Protein AF-A0A352Z6B2-F1 (afdb_monomer)

Secondary structure (DSSP, 8-state):
--------HHHHHHHHHTT-HHHHHHHHHHHHHH-TT-HHHHHHHHHHHHHHHHHTTS--HHHHHHHH--

Sequence (70 aa):
MEGNKIYSSTLADIYLQQGYVEKAIEIYKELVKRKPENALYRKRLMILKKEIKEHGRRPPLSDIIKKQLW

Mean predicted aligned error: 8.22 Å

Nearest PDB structures (foldseek):
  2kcl-assembly1_A  TM=9.213E-01  e=2.331E-01  Salinibacter ruber DSM 13855
  8sxg-assembly1_C  TM=9.230E-01  e=8.527E-01  Pseudomonas aeruginosa
  1pc2-assembly1_A  TM=8.813E-01  e=1.472E+00  Homo sapiens
  6ww7-assembly1_B  TM=9.504E-01  e=2.721E+00  Homo sapiens
  7y4i-assembly1_A  TM=7.494E-01  e=1.807E+00  Arabidopsis thaliana

Solvent-accessible surface area (backbone atoms only — not comparable to full-atom values): 4117 Å² total; per-residue (Å²): 129,86,72,82,77,83,70,48,70,68,59,23,50,53,28,45,76,73,67,38,50,68,63,19,45,55,33,29,50,53,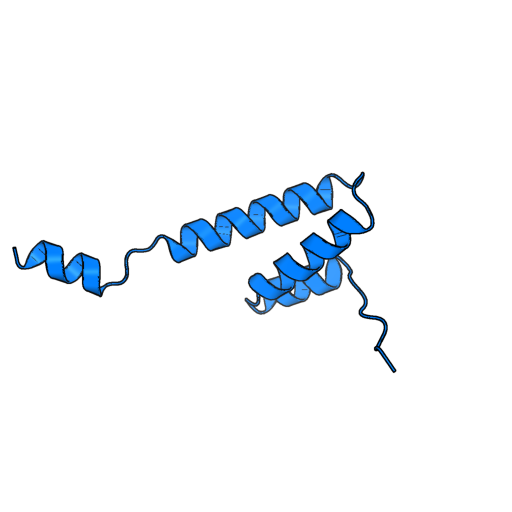46,25,72,75,39,67,84,43,59,66,39,50,52,50,37,51,52,55,55,48,52,53,54,60,65,69,59,58,74,56,69,71,62,58,56,57,60,75,76,103

Radius of gyration: 16.86 Å; Cα contacts (8 Å, |Δi|>4): 42; chains: 1; bounding box: 27×40×48 Å

Structure (mmCIF, N/CA/C/O backbone):
data_AF-A0A352Z6B2-F1
#
_entry.id   AF-A0A352Z6B2-F1
#
loop_
_atom_site.group_PDB
_atom_site.id
_atom_site.type_symbol
_atom_site.label_atom_id
_atom_site.label_alt_id
_atom_site.label_comp_id
_atom_site.label_asym_id
_atom_site.label_entity_id
_atom_site.label_seq_id
_atom_site.pdbx_PDB_ins_code
_atom_site.Cartn_x
_atom_site.Cartn_y
_atom_site.Cartn_z
_atom_site.occupancy
_atom_site.B_iso_or_equiv
_atom_site.auth_seq_id
_atom_site.auth_comp_id
_atom_site.auth_asym_id
_atom_site.auth_atom_id
_atom_site.pdbx_PDB_model_num
ATOM 1 N N . MET A 1 1 ? -6.836 -24.616 -5.588 1.00 39.88 1 MET A N 1
ATOM 2 C CA . MET A 1 1 ? -6.186 -23.837 -6.661 1.00 39.88 1 MET A CA 1
ATOM 3 C C . MET A 1 1 ? -5.958 -22.454 -6.091 1.00 39.88 1 MET A C 1
ATOM 5 O O . MET A 1 1 ? -6.928 -21.733 -5.906 1.00 39.88 1 MET A O 1
ATOM 9 N N . GLU A 1 2 ? -4.730 -22.148 -5.676 1.00 51.09 2 GLU A N 1
ATOM 10 C CA . GLU A 1 2 ? -4.385 -20.832 -5.130 1.00 51.09 2 GLU A CA 1
ATOM 11 C C . GLU A 1 2 ? -4.632 -19.805 -6.243 1.00 51.09 2 GLU A C 1
ATOM 13 O O . GLU A 1 2 ? -3.900 -19.758 -7.233 1.00 51.09 2 GLU A O 1
ATOM 18 N N . GLY A 1 3 ? -5.747 -19.075 -6.160 1.00 54.59 3 GLY A N 1
ATOM 19 C CA . GLY A 1 3 ? -6.099 -18.063 -7.147 1.00 54.59 3 GLY A CA 1
ATOM 20 C C . GLY A 1 3 ? -4.960 -17.057 -7.212 1.00 54.59 3 GLY A C 1
ATOM 21 O O . GLY A 1 3 ? -4.640 -16.432 -6.204 1.00 54.59 3 GLY A O 1
ATOM 22 N N . ASN A 1 4 ? -4.313 -16.947 -8.372 1.00 63.03 4 ASN A N 1
ATOM 23 C CA . ASN A 1 4 ? -3.149 -16.095 -8.570 1.00 63.03 4 ASN A CA 1
ATOM 24 C C . ASN A 1 4 ? -3.540 -14.638 -8.268 1.00 63.03 4 ASN A C 1
ATOM 26 O O . ASN A 1 4 ? -4.148 -13.958 -9.094 1.00 63.03 4 ASN A O 1
ATOM 30 N N . LYS A 1 5 ? -3.290 -14.190 -7.033 1.00 75.19 5 LYS A N 1
ATOM 31 C CA . LYS A 1 5 ? -3.779 -12.905 -6.534 1.00 75.19 5 LYS A CA 1
ATOM 32 C C . LYS A 1 5 ? -3.057 -11.803 -7.304 1.00 75.19 5 LYS A C 1
ATOM 34 O O . LYS A 1 5 ? -1.832 -11.675 -7.232 1.00 75.19 5 LYS A O 1
ATOM 39 N N . ILE A 1 6 ? -3.813 -11.041 -8.091 1.00 82.31 6 ILE A N 1
ATOM 40 C CA . ILE A 1 6 ? -3.267 -9.956 -8.903 1.00 82.31 6 ILE A CA 1
ATOM 41 C C . ILE A 1 6 ? -3.038 -8.758 -7.987 1.00 82.31 6 ILE A C 1
ATOM 43 O O . ILE A 1 6 ? -3.977 -8.192 -7.431 1.00 82.31 6 ILE A O 1
ATOM 47 N N . TYR A 1 7 ? -1.776 -8.365 -7.848 1.00 90.25 7 TYR A N 1
ATOM 48 C CA . TYR A 1 7 ? -1.387 -7.144 -7.157 1.00 90.25 7 TYR A CA 1
ATOM 49 C C .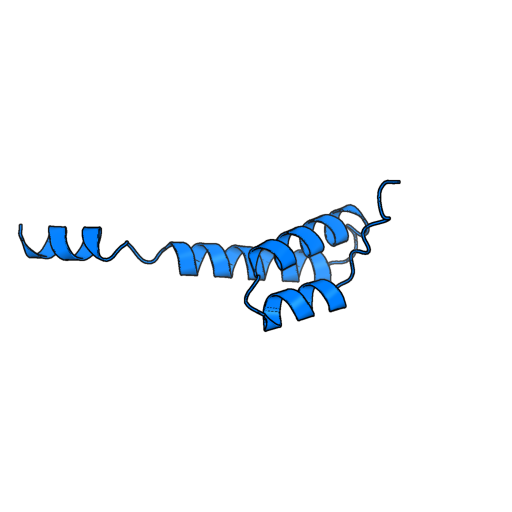 TYR A 1 7 ? -1.116 -6.068 -8.203 1.00 90.25 7 TYR A C 1
ATOM 51 O O . TYR A 1 7 ? -0.216 -6.215 -9.030 1.00 90.25 7 TYR A O 1
ATOM 59 N N . SER A 1 8 ? -1.896 -4.992 -8.175 1.00 94.81 8 SER A N 1
ATOM 60 C CA . SER A 1 8 ? -1.731 -3.838 -9.058 1.00 94.81 8 SER A CA 1
ATOM 61 C C .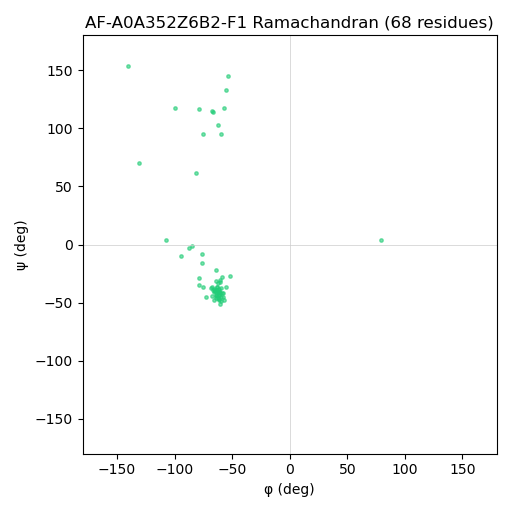 SER A 1 8 ? -1.982 -2.545 -8.289 1.00 94.81 8 SER A C 1
ATOM 63 O O . SER A 1 8 ? -2.708 -2.534 -7.294 1.00 94.81 8 SER A O 1
ATOM 65 N N . SER A 1 9 ? -1.379 -1.445 -8.745 1.00 94.19 9 SER A N 1
ATOM 66 C CA . SER A 1 9 ? -1.646 -0.123 -8.167 1.00 94.19 9 SER A CA 1
ATOM 67 C C . SER A 1 9 ? -3.115 0.259 -8.328 1.00 94.19 9 SER A C 1
ATOM 69 O O . SER A 1 9 ? -3.712 0.745 -7.381 1.00 94.19 9 SER A O 1
ATOM 71 N N . THR A 1 10 ? -3.731 -0.072 -9.468 1.00 96.56 10 THR A N 1
ATOM 72 C CA . THR A 1 10 ? -5.162 0.155 -9.713 1.00 96.56 10 THR A CA 1
ATOM 73 C C . THR A 1 10 ? -6.041 -0.534 -8.673 1.00 96.56 10 THR A C 1
ATOM 75 O O . THR A 1 10 ? -6.959 0.084 -8.147 1.00 96.56 10 THR A O 1
ATOM 78 N N . LEU A 1 11 ? -5.753 -1.796 -8.327 1.00 96.00 11 LEU A N 1
ATOM 79 C CA . LEU A 1 11 ? -6.515 -2.499 -7.295 1.00 96.00 11 LEU A CA 1
ATOM 80 C C . LEU A 1 11 ? -6.328 -1.850 -5.919 1.00 96.00 11 LEU A C 1
ATOM 82 O O . LEU A 1 11 ? -7.290 -1.725 -5.164 1.00 96.00 11 LEU A O 1
ATOM 86 N N . ALA A 1 12 ? -5.107 -1.421 -5.593 1.00 96.25 12 ALA A N 1
ATOM 87 C CA . ALA A 1 12 ? -4.857 -0.693 -4.355 1.00 96.25 12 ALA A CA 1
ATOM 88 C C . ALA A 1 12 ? -5.649 0.622 -4.306 1.00 96.25 12 ALA A C 1
ATOM 90 O O . ALA A 1 12 ? -6.267 0.914 -3.287 1.00 96.25 12 ALA A O 1
ATOM 91 N N . ASP A 1 13 ? -5.688 1.372 -5.406 1.00 95.50 13 ASP A N 1
ATOM 92 C CA . ASP A 1 13 ? -6.412 2.640 -5.493 1.00 95.50 13 ASP A CA 1
ATOM 93 C C . ASP A 1 13 ? -7.933 2.437 -5.360 1.00 95.50 13 ASP A C 1
ATOM 95 O O . ASP A 1 13 ? -8.582 3.197 -4.644 1.00 95.50 13 ASP A O 1
ATOM 99 N N . ILE A 1 14 ? -8.493 1.360 -5.927 1.00 97.00 14 ILE A N 1
ATOM 100 C CA . ILE A 1 14 ? -9.903 0.976 -5.719 1.00 97.00 14 ILE A CA 1
ATOM 101 C C . ILE A 1 14 ? -10.186 0.728 -4.231 1.00 97.00 14 ILE A C 1
ATOM 103 O O . ILE A 1 14 ? -11.180 1.221 -3.696 1.00 97.00 14 ILE A O 1
ATOM 107 N N . TYR A 1 15 ? -9.306 0.002 -3.533 1.00 95.62 15 TYR A N 1
ATOM 108 C CA . TYR A 1 15 ? -9.463 -0.211 -2.092 1.00 95.62 15 TYR A CA 1
ATOM 109 C C . TYR A 1 15 ? -9.378 1.096 -1.298 1.00 95.62 15 TYR A C 1
ATOM 111 O O . TYR A 1 15 ? -10.134 1.262 -0.342 1.00 95.62 15 TYR A O 1
ATOM 119 N N . LEU A 1 16 ? -8.519 2.039 -1.699 1.00 95.00 16 LEU A N 1
ATOM 120 C CA . LEU A 1 16 ? -8.452 3.364 -1.075 1.00 95.00 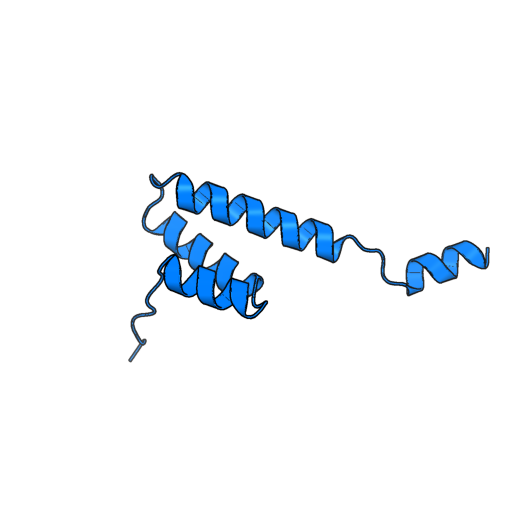16 LEU A CA 1
ATOM 121 C C . LEU A 1 16 ? -9.751 4.149 -1.270 1.00 95.00 16 LEU A C 1
ATOM 123 O O . LEU A 1 16 ? -10.258 4.714 -0.304 1.00 95.00 16 LEU A O 1
ATOM 127 N N . GLN A 1 17 ? -10.324 4.142 -2.478 1.00 95.19 17 GLN A N 1
ATOM 128 C CA . GLN A 1 17 ? -11.602 4.808 -2.757 1.00 95.19 17 GLN A CA 1
ATOM 129 C C . GLN A 1 17 ? -12.759 4.243 -1.923 1.00 95.19 17 GLN A C 1
ATOM 131 O O . GLN A 1 17 ? -13.681 4.972 -1.573 1.00 95.19 17 GLN A O 1
ATOM 136 N N . GLN A 1 18 ? -12.697 2.959 -1.570 1.00 95.75 18 GLN A N 1
ATOM 137 C CA . GLN A 1 18 ? -13.677 2.295 -0.707 1.00 95.75 18 GLN A CA 1
ATOM 138 C C . GLN A 1 18 ? -13.389 2.470 0.797 1.00 95.75 18 GLN A C 1
ATOM 140 O O . GLN A 1 18 ? -14.131 1.954 1.629 1.00 95.75 18 GLN A O 1
ATOM 145 N N . GLY A 1 19 ? -12.302 3.154 1.165 1.00 93.12 19 GLY A N 1
ATOM 146 C CA . GLY A 1 19 ? -11.875 3.327 2.557 1.00 93.12 19 GLY A CA 1
ATOM 147 C C . GLY A 1 19 ? -11.152 2.116 3.159 1.00 93.12 19 GLY A C 1
ATOM 148 O O . GLY A 1 19 ? -10.765 2.146 4.325 1.00 93.12 19 GLY A O 1
ATOM 149 N N . TYR A 1 20 ? -10.895 1.061 2.382 1.00 95.00 20 TYR A N 1
ATOM 150 C CA . TYR A 1 20 ? -10.149 -0.122 2.817 1.00 95.00 20 TYR A CA 1
ATOM 151 C C . TYR A 1 20 ? -8.629 0.110 2.765 1.00 95.00 20 TYR A C 1
ATOM 153 O O . TYR A 1 20 ? -7.891 -0.576 2.051 1.00 95.00 20 TYR A O 1
ATOM 161 N N . VAL A 1 21 ? -8.145 1.077 3.548 1.00 94.19 21 VAL A N 1
ATOM 162 C CA . VAL A 1 21 ? -6.736 1.513 3.546 1.00 94.19 21 VAL A CA 1
ATOM 163 C C . VAL A 1 21 ? -5.772 0.373 3.896 1.00 94.19 21 VAL A C 1
ATOM 165 O O . VAL A 1 21 ? -4.715 0.241 3.279 1.00 94.19 21 VAL A O 1
ATOM 168 N N . GLU A 1 22 ? -6.143 -0.510 4.824 1.00 94.69 22 GLU A N 1
ATOM 169 C CA . GLU A 1 22 ? -5.308 -1.653 5.215 1.00 94.69 22 GLU A CA 1
ATOM 170 C C . GLU A 1 22 ? -5.078 -2.633 4.057 1.00 94.69 22 GLU A C 1
ATOM 172 O O . GLU A 1 22 ? -3.940 -3.032 3.803 1.00 94.69 22 GLU A O 1
ATOM 177 N N . LYS A 1 23 ? -6.127 -2.944 3.282 1.00 94.88 23 LYS A N 1
ATOM 178 C CA . LYS A 1 23 ? -6.025 -3.815 2.099 1.00 94.88 23 LYS A CA 1
ATOM 179 C C . LYS A 1 23 ? -5.153 -3.184 1.014 1.00 94.88 23 LYS A C 1
ATOM 181 O O . LYS A 1 23 ? -4.335 -3.865 0.396 1.00 94.88 23 LYS A O 1
ATOM 186 N N . ALA A 1 24 ? -5.275 -1.872 0.810 1.00 96.75 24 ALA A N 1
ATOM 187 C CA . ALA A 1 24 ? -4.411 -1.146 -0.118 1.00 96.75 24 ALA A CA 1
ATOM 188 C C . ALA A 1 24 ? -2.933 -1.215 0.307 1.00 96.75 24 ALA A C 1
ATOM 190 O O . ALA A 1 24 ? -2.053 -1.433 -0.529 1.00 96.75 24 ALA A O 1
ATOM 191 N N . ILE A 1 25 ? -2.647 -1.101 1.609 1.00 97.06 25 ILE A N 1
ATOM 192 C CA . ILE A 1 25 ? -1.293 -1.257 2.158 1.00 97.06 25 ILE A CA 1
ATOM 193 C C . ILE A 1 25 ? -0.741 -2.658 1.898 1.00 97.06 25 ILE A C 1
ATOM 195 O O . ILE A 1 25 ? 0.428 -2.778 1.532 1.00 97.06 25 ILE A O 1
ATOM 199 N N . GLU A 1 26 ? -1.536 -3.714 2.077 1.00 96.44 26 GLU A N 1
ATOM 200 C CA . GLU A 1 26 ? -1.105 -5.082 1.761 1.00 96.44 26 GLU A CA 1
ATOM 201 C C . GLU A 1 26 ? -0.709 -5.230 0.2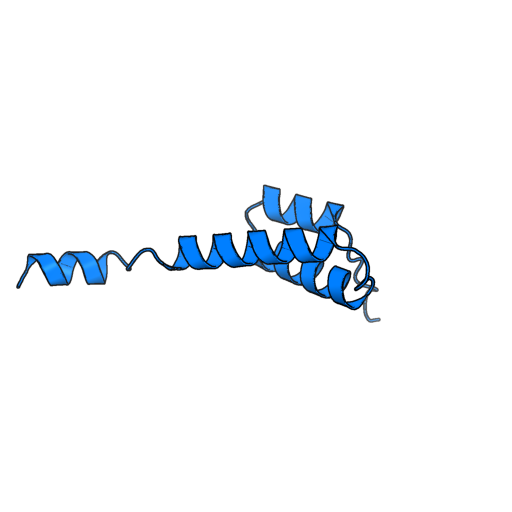92 1.00 96.44 26 GLU A C 1
ATOM 203 O O . GLU A 1 26 ? 0.336 -5.807 -0.012 1.00 96.44 26 GLU A O 1
ATOM 208 N N . ILE A 1 27 ? -1.477 -4.633 -0.619 1.00 96.56 27 ILE A N 1
ATOM 209 C CA . ILE A 1 27 ? -1.145 -4.663 -2.044 1.00 96.56 27 ILE A CA 1
ATOM 210 C C . ILE A 1 27 ? 0.147 -3.906 -2.324 1.00 96.56 27 ILE A C 1
ATOM 212 O O . ILE A 1 27 ? 1.032 -4.439 -2.992 1.00 96.56 27 ILE A O 1
ATOM 216 N N . TYR A 1 28 ? 0.303 -2.6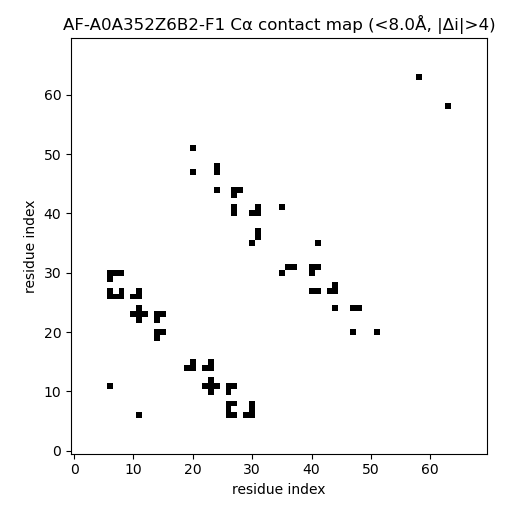94 -1.787 1.00 97.50 28 TYR A N 1
ATOM 217 C CA . TYR A 1 28 ? 1.534 -1.928 -1.971 1.00 97.50 28 TYR A CA 1
ATOM 218 C C . TYR A 1 28 ? 2.755 -2.616 -1.335 1.00 97.50 28 TYR A C 1
ATOM 220 O O . TYR A 1 28 ? 3.850 -2.509 -1.885 1.00 97.50 28 TYR A O 1
ATOM 228 N N . LYS A 1 29 ? 2.599 -3.375 -0.239 1.00 96.94 29 LYS A N 1
ATOM 229 C CA . LYS A 1 29 ? 3.675 -4.227 0.306 1.00 96.94 29 LYS A CA 1
ATOM 230 C C . LYS A 1 29 ? 4.109 -5.289 -0.705 1.00 96.94 29 LYS A C 1
ATOM 232 O O . LYS A 1 29 ? 5.306 -5.435 -0.940 1.00 96.94 29 LYS A O 1
ATOM 237 N N . GLU A 1 30 ? 3.165 -6.000 -1.315 1.00 96.88 30 GLU A N 1
ATOM 238 C CA . GLU A 1 30 ? 3.477 -7.034 -2.311 1.00 96.88 30 GLU A CA 1
ATOM 239 C C . GLU A 1 30 ? 4.061 -6.444 -3.601 1.00 96.88 30 GLU A C 1
ATOM 241 O O . GLU A 1 30 ? 5.013 -6.991 -4.156 1.00 96.88 30 GLU A O 1
ATOM 246 N N . LEU A 1 31 ? 3.584 -5.277 -4.039 1.00 95.88 31 LEU A N 1
ATOM 247 C CA . LEU A 1 31 ? 4.165 -4.556 -5.175 1.00 95.88 31 LEU A CA 1
ATOM 248 C C . LEU A 1 31 ? 5.619 -4.138 -4.920 1.00 95.88 31 LEU A C 1
ATOM 250 O O . LEU A 1 31 ? 6.451 -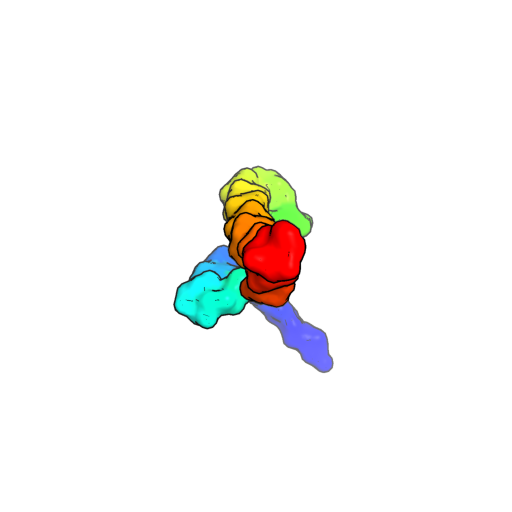4.286 -5.812 1.00 95.88 31 LEU A O 1
ATOM 254 N N . VAL A 1 32 ? 5.945 -3.664 -3.711 1.00 97.38 32 VAL A N 1
ATOM 255 C CA . VAL A 1 32 ? 7.330 -3.333 -3.328 1.00 97.38 32 VAL A CA 1
ATOM 256 C C . VAL A 1 32 ? 8.208 -4.581 -3.265 1.00 97.38 32 VAL A C 1
ATOM 258 O O . VAL A 1 32 ? 9.349 -4.523 -3.707 1.00 97.38 32 VAL A O 1
ATOM 261 N N . LYS A 1 33 ? 7.700 -5.713 -2.760 1.00 96.00 33 LYS A N 1
ATOM 262 C CA . LYS A 1 33 ? 8.455 -6.980 -2.760 1.00 96.00 33 LYS A CA 1
ATOM 263 C C . LYS A 1 33 ? 8.785 -7.450 -4.178 1.00 96.00 33 LYS A C 1
ATOM 265 O O . LYS A 1 33 ? 9.884 -7.934 -4.413 1.00 96.00 33 LYS A O 1
ATOM 270 N N . ARG A 1 34 ? 7.836 -7.313 -5.110 1.00 94.50 34 ARG A N 1
ATOM 271 C CA . ARG A 1 34 ? 7.980 -7.764 -6.505 1.00 94.50 34 ARG A CA 1
ATOM 272 C C . ARG A 1 34 ? 8.808 -6.817 -7.370 1.00 94.50 34 ARG A C 1
ATOM 274 O O . ARG A 1 34 ? 9.481 -7.281 -8.280 1.00 94.50 34 ARG A O 1
ATOM 281 N N . LYS A 1 35 ? 8.710 -5.509 -7.127 1.00 94.81 35 LYS A N 1
ATOM 282 C CA . LYS A 1 35 ? 9.418 -4.455 -7.869 1.00 94.81 35 LYS A CA 1
ATOM 283 C C . LYS A 1 35 ? 10.087 -3.495 -6.889 1.00 94.81 35 LYS A C 1
ATOM 285 O O . LYS A 1 35 ? 9.619 -2.359 -6.730 1.00 94.81 35 LYS A O 1
ATOM 290 N N . PRO A 1 36 ? 11.138 -3.945 -6.182 1.00 95.12 36 PRO A N 1
ATOM 291 C CA . PRO A 1 36 ? 11.790 -3.139 -5.164 1.00 95.12 36 PRO A CA 1
ATOM 292 C C . PRO A 1 36 ? 12.372 -1.854 -5.740 1.00 95.12 36 PRO A C 1
ATOM 294 O O . PRO A 1 36 ? 12.338 -0.846 -5.047 1.00 95.12 36 PRO A O 1
ATOM 297 N N . GLU A 1 37 ? 12.841 -1.840 -6.988 1.00 96.06 37 GLU A N 1
ATOM 298 C CA . GLU A 1 37 ? 13.378 -0.668 -7.687 1.00 96.06 37 GLU A CA 1
ATOM 299 C C . GLU A 1 37 ? 12.339 0.438 -7.914 1.00 96.06 37 GLU A C 1
ATOM 301 O O . GLU A 1 37 ? 12.693 1.614 -8.040 1.00 96.06 37 GLU A O 1
ATOM 306 N N . ASN A 1 38 ? 11.046 0.098 -7.893 1.00 96.06 38 ASN A N 1
ATOM 307 C CA . ASN A 1 38 ? 9.984 1.059 -8.127 1.00 96.06 38 ASN A CA 1
ATOM 308 C C . ASN A 1 38 ? 9.768 1.969 -6.904 1.00 96.06 38 ASN A C 1
ATOM 310 O O . ASN A 1 38 ? 9.021 1.671 -5.964 1.00 96.06 38 ASN A O 1
ATOM 314 N N . ALA A 1 39 ? 10.404 3.140 -6.945 1.00 96.00 39 ALA A N 1
ATOM 315 C CA . ALA A 1 39 ? 10.310 4.151 -5.899 1.00 96.00 39 ALA A CA 1
ATOM 316 C C . ALA A 1 39 ? 8.875 4.647 -5.649 1.00 96.00 39 ALA A C 1
ATOM 318 O O . ALA A 1 39 ? 8.558 5.021 -4.516 1.00 96.00 39 ALA A O 1
ATOM 319 N N . LEU A 1 40 ? 7.995 4.608 -6.657 1.00 96.19 40 LEU A N 1
ATOM 320 C CA . LEU A 1 40 ? 6.604 5.037 -6.517 1.00 96.19 40 LEU A CA 1
ATOM 321 C C . LEU A 1 40 ? 5.842 4.143 -5.532 1.00 96.19 40 LEU A C 1
ATOM 323 O O . LEU A 1 40 ? 5.134 4.657 -4.667 1.00 96.19 40 LEU A O 1
ATOM 327 N N . TYR A 1 41 ? 6.026 2.822 -5.611 1.00 97.00 41 TYR A N 1
ATOM 328 C CA . TYR A 1 41 ? 5.357 1.880 -4.709 1.00 97.00 41 TYR A CA 1
ATOM 329 C C . TYR A 1 41 ? 5.829 2.042 -3.268 1.00 97.00 41 TYR A C 1
ATOM 331 O O . TYR A 1 41 ? 5.011 2.065 -2.348 1.00 97.00 41 TYR A O 1
ATOM 339 N N . ARG A 1 42 ? 7.135 2.252 -3.066 1.00 96.69 42 ARG A N 1
ATOM 340 C CA . ARG A 1 42 ? 7.696 2.534 -1.736 1.00 96.69 42 ARG A CA 1
ATOM 341 C C . ARG A 1 42 ? 7.137 3.830 -1.154 1.00 96.69 42 ARG A C 1
ATOM 343 O O . ARG A 1 42 ? 6.713 3.847 0.001 1.00 96.69 42 ARG A O 1
ATOM 350 N N . LYS A 1 43 ? 7.087 4.898 -1.959 1.00 97.50 43 LYS A N 1
ATOM 351 C CA . LYS A 1 43 ? 6.537 6.197 -1.547 1.00 97.50 43 LYS A CA 1
ATOM 352 C C . LYS A 1 43 ? 5.060 6.082 -1.171 1.00 97.50 43 LYS A C 1
ATOM 354 O O . LYS A 1 43 ? 4.672 6.560 -0.108 1.00 97.50 43 LYS A O 1
ATOM 359 N N . ARG A 1 44 ? 4.249 5.412 -1.996 1.00 96.56 44 ARG A N 1
ATOM 360 C CA . ARG A 1 44 ? 2.827 5.168 -1.705 1.00 96.56 44 ARG A CA 1
ATOM 361 C C . ARG A 1 44 ? 2.643 4.381 -0.411 1.00 96.56 44 ARG A C 1
ATOM 363 O O . ARG A 1 44 ? 1.906 4.828 0.459 1.00 96.56 44 ARG A O 1
ATOM 370 N N . LEU A 1 45 ? 3.378 3.283 -0.232 1.00 97.00 45 LEU A N 1
ATOM 371 C CA . LEU A 1 45 ? 3.328 2.487 0.995 1.00 97.00 45 LEU A CA 1
ATOM 372 C C . LEU A 1 45 ? 3.672 3.312 2.247 1.00 97.00 45 LEU A C 1
ATOM 374 O O . LEU A 1 45 ? 3.021 3.166 3.281 1.00 97.00 45 LEU A O 1
ATOM 378 N N . MET A 1 46 ? 4.690 4.171 2.164 1.00 97.25 46 MET A N 1
ATOM 379 C CA . MET A 1 46 ? 5.100 5.040 3.269 1.00 97.25 46 MET A CA 1
ATOM 380 C C . MET A 1 46 ? 4.006 6.046 3.647 1.00 97.2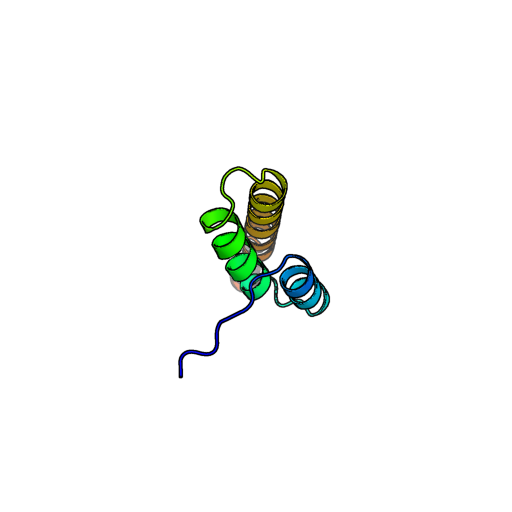5 46 MET A C 1
ATOM 382 O O . MET A 1 46 ? 3.716 6.198 4.834 1.00 97.25 46 MET A O 1
ATOM 386 N N . ILE A 1 47 ? 3.396 6.709 2.660 1.00 95.69 47 ILE A N 1
ATOM 387 C CA . ILE A 1 47 ? 2.314 7.681 2.883 1.00 95.69 47 ILE A CA 1
ATOM 388 C C . ILE A 1 47 ? 1.127 7.000 3.569 1.00 95.69 47 ILE A C 1
ATOM 390 O O . ILE A 1 47 ? 0.717 7.435 4.642 1.00 95.69 47 ILE A O 1
ATOM 394 N N . LEU A 1 48 ? 0.661 5.872 3.027 1.00 94.69 48 LEU A N 1
ATOM 395 C CA . LEU A 1 48 ? -0.491 5.145 3.570 1.00 94.69 48 LEU A CA 1
ATOM 396 C C . LEU A 1 48 ? -0.256 4.659 5.009 1.00 94.69 48 LEU A C 1
ATOM 398 O O . LEU A 1 48 ? -1.132 4.758 5.865 1.00 94.69 48 LEU A O 1
ATOM 402 N N . LYS A 1 49 ? 0.955 4.176 5.322 1.00 94.25 49 LYS A N 1
ATOM 403 C CA . LYS A 1 49 ? 1.311 3.801 6.702 1.00 94.25 49 LYS A CA 1
ATOM 404 C C . LYS A 1 49 ? 1.289 4.995 7.657 1.00 94.25 49 LYS A C 1
ATOM 406 O O . LYS A 1 49 ? 0.926 4.829 8.821 1.00 94.25 49 LYS A O 1
ATOM 411 N N . LYS A 1 50 ? 1.705 6.178 7.194 1.00 93.50 50 LYS A N 1
ATOM 412 C CA . LYS A 1 50 ? 1.665 7.403 7.999 1.00 93.50 50 LYS A CA 1
ATOM 413 C C . LYS A 1 50 ? 0.220 7.816 8.270 1.00 93.50 50 LYS A C 1
ATOM 415 O O . LYS A 1 50 ? -0.100 8.103 9.415 1.00 93.50 50 LYS A O 1
ATOM 420 N N . GLU A 1 51 ? -0.644 7.778 7.260 1.00 88.75 51 GLU A N 1
ATOM 421 C CA . GLU A 1 51 ? -2.069 8.106 7.398 1.00 88.75 51 GLU A CA 1
ATOM 422 C C . GLU A 1 51 ? -2.761 7.230 8.447 1.00 88.75 51 GLU A C 1
ATOM 424 O O . GLU A 1 51 ? -3.395 7.765 9.356 1.00 88.75 51 GLU A O 1
ATOM 429 N N . ILE A 1 52 ? -2.563 5.905 8.412 1.00 88.50 52 ILE A N 1
ATOM 430 C CA . ILE A 1 52 ? -3.122 5.007 9.440 1.00 88.50 52 ILE A CA 1
ATOM 431 C C . ILE A 1 52 ? -2.589 5.345 10.835 1.00 88.50 52 ILE A C 1
ATOM 433 O O . ILE A 1 52 ? -3.353 5.359 11.798 1.00 88.50 52 ILE A O 1
ATOM 437 N N . LYS A 1 53 ? -1.290 5.635 10.964 1.00 85.31 53 LYS A N 1
ATOM 438 C CA . LYS A 1 53 ? -0.689 5.976 12.260 1.00 85.31 53 LYS A CA 1
ATOM 439 C C . LYS A 1 53 ? -1.279 7.260 12.846 1.00 85.31 53 LYS A C 1
ATOM 441 O O . LYS A 1 53 ? -1.485 7.328 14.053 1.00 85.31 53 LYS A O 1
ATOM 446 N N . GLU A 1 54 ? -1.545 8.261 12.012 1.00 81.56 54 GLU A N 1
ATOM 447 C CA . GLU A 1 54 ? -2.133 9.530 12.447 1.00 81.56 54 GLU A CA 1
ATOM 448 C C . GLU A 1 54 ? -3.634 9.391 12.750 1.00 81.56 54 GLU A C 1
ATOM 450 O O . GLU A 1 54 ? -4.112 9.946 13.738 1.00 81.56 54 GLU A O 1
ATOM 455 N N . HIS A 1 55 ? -4.370 8.577 11.988 1.00 70.50 55 HIS A N 1
ATOM 456 C CA . HIS A 1 55 ? -5.772 8.265 12.289 1.00 70.50 55 HIS A CA 1
ATOM 457 C C . HIS A 1 55 ? -5.940 7.417 13.558 1.00 70.50 55 HIS A C 1
ATOM 459 O O . HIS A 1 55 ? -6.851 7.676 14.343 1.00 70.50 55 HIS A O 1
ATOM 465 N N . GLY A 1 56 ? -5.040 6.463 13.808 1.00 64.81 56 GLY A N 1
ATOM 466 C CA . GLY A 1 56 ? -5.010 5.661 15.036 1.00 64.81 56 GLY A CA 1
ATOM 467 C C . GLY A 1 56 ? -4.459 6.397 16.263 1.00 64.81 56 GLY A C 1
ATOM 468 O O . GLY A 1 56 ? -4.528 5.873 17.369 1.00 64.81 56 GLY A O 1
ATOM 469 N N . ARG A 1 57 ? -3.909 7.608 16.091 1.00 60.44 57 ARG A N 1
ATOM 470 C CA . ARG A 1 57 ? -3.358 8.446 17.171 1.00 60.44 57 ARG A CA 1
ATOM 471 C C . ARG A 1 57 ? -4.376 9.351 17.850 1.00 60.44 57 ARG A C 1
ATOM 473 O O . ARG A 1 57 ? -4.003 10.043 18.796 1.00 60.44 57 ARG A O 1
ATOM 480 N N . ARG A 1 58 ? -5.637 9.374 17.405 1.00 59.31 58 ARG A N 1
ATOM 481 C CA . ARG A 1 58 ? -6.687 10.051 18.171 1.00 59.31 58 ARG A CA 1
ATOM 482 C C . ARG A 1 58 ? -6.878 9.265 19.470 1.00 59.31 58 ARG A C 1
ATOM 484 O O . ARG A 1 58 ? -7.291 8.109 19.380 1.00 59.31 58 ARG A O 1
ATOM 491 N N . PRO A 1 59 ? -6.552 9.837 20.646 1.00 59.69 59 PRO A N 1
ATOM 492 C CA . PRO A 1 59 ? -6.824 9.153 21.897 1.00 59.69 59 PRO A CA 1
ATOM 493 C C . PRO A 1 59 ? -8.321 8.828 21.922 1.00 59.69 59 PRO A C 1
ATOM 495 O O . PRO A 1 59 ? -9.127 9.690 21.544 1.00 59.69 59 PRO A O 1
ATOM 498 N N . PRO A 1 60 ? -8.712 7.594 22.278 1.00 61.28 60 PRO A N 1
ATOM 499 C CA . PRO A 1 60 ? -10.117 7.258 22.395 1.00 61.28 60 PRO A CA 1
ATOM 500 C C . PRO A 1 60 ? -10.778 8.264 23.340 1.00 61.28 60 PRO A C 1
ATOM 502 O O . PRO A 1 60 ? -10.163 8.739 24.295 1.00 61.28 60 PRO A O 1
ATOM 505 N N . LEU A 1 61 ? -12.036 8.618 23.063 1.00 64.69 61 LEU A N 1
ATOM 506 C CA . LEU A 1 61 ? -12.768 9.634 23.829 1.00 64.69 61 LEU A CA 1
ATOM 507 C C . LEU A 1 61 ? -12.735 9.344 25.347 1.00 64.69 61 LEU A C 1
ATOM 509 O O . LEU A 1 61 ? -12.743 10.265 26.159 1.00 64.69 61 LEU A O 1
ATOM 513 N N . SER A 1 62 ? -12.597 8.065 25.718 1.00 70.44 62 SER A N 1
ATOM 514 C CA . SER A 1 62 ? -12.374 7.584 27.085 1.00 70.44 62 SER A CA 1
ATOM 515 C C . SER A 1 62 ? -11.158 8.197 27.788 1.00 70.44 62 SER A C 1
ATOM 517 O O . SE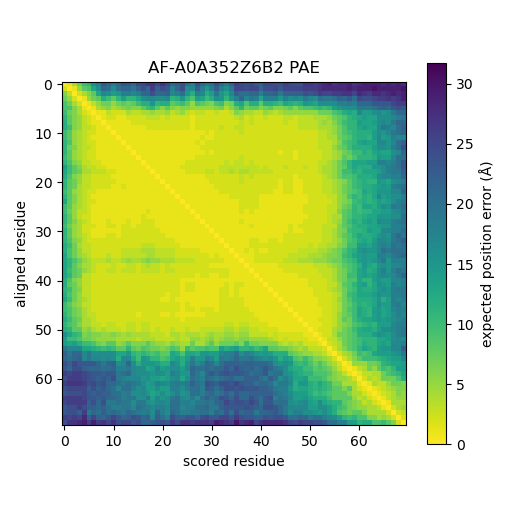R A 1 62 ? -11.224 8.452 28.988 1.00 70.44 62 SER A O 1
ATOM 519 N N . ASP A 1 63 ? -10.063 8.451 27.072 1.00 69.56 63 ASP A N 1
ATOM 520 C CA . ASP A 1 63 ? -8.845 9.047 27.634 1.00 69.56 63 ASP A CA 1
ATOM 521 C C . ASP A 1 63 ? -8.974 10.567 27.803 1.00 69.56 63 ASP A C 1
ATOM 523 O O . ASP A 1 63 ? -8.388 11.147 28.717 1.00 69.56 63 ASP A O 1
ATOM 527 N N . ILE A 1 64 ? -9.781 11.215 26.956 1.00 66.75 64 ILE A N 1
ATOM 528 C CA . ILE A 1 64 ? -10.083 12.651 27.047 1.00 66.75 64 ILE A CA 1
ATOM 529 C C . ILE A 1 64 ? -11.007 12.919 28.241 1.00 66.75 64 ILE A C 1
ATOM 531 O O . ILE A 1 64 ? -10.748 13.829 29.027 1.00 66.75 64 ILE A O 1
ATOM 535 N N . ILE A 1 65 ? -12.046 12.096 28.415 1.00 72.19 65 ILE A N 1
ATOM 536 C CA . ILE A 1 65 ? -13.031 12.249 29.495 1.00 72.19 65 ILE A CA 1
ATOM 537 C C . ILE A 1 65 ? -12.379 12.035 30.871 1.00 72.19 65 ILE A C 1
ATOM 539 O O . ILE A 1 65 ? -12.646 12.798 31.797 1.00 72.19 65 ILE A O 1
ATOM 543 N N . LYS A 1 66 ? -11.458 11.069 31.011 1.00 68.31 66 LYS A N 1
ATOM 544 C CA . LYS A 1 66 ? -10.735 10.836 32.277 1.00 68.31 66 LYS A CA 1
ATOM 545 C C . LYS A 1 66 ? -9.878 12.024 32.724 1.00 68.31 66 LYS A C 1
ATOM 547 O O . LYS A 1 66 ? -9.755 12.247 33.920 1.00 68.31 66 LYS A O 1
ATOM 552 N N . LYS A 1 67 ? -9.311 12.793 31.788 1.00 65.50 67 LYS A N 1
ATOM 553 C CA . LYS A 1 67 ? -8.471 13.970 32.083 1.00 65.50 67 LYS A CA 1
ATOM 554 C C . LYS A 1 67 ? -9.249 15.217 32.514 1.00 65.50 67 LYS A C 1
ATOM 556 O O . LYS A 1 67 ? -8.635 16.153 32.999 1.00 65.50 67 LYS A O 1
ATOM 561 N N . GLN A 1 68 ? -10.559 15.261 32.280 1.00 60.56 68 GLN A N 1
ATOM 562 C CA . GLN A 1 68 ? -11.429 16.387 32.651 1.00 60.56 68 GLN A CA 1
ATOM 563 C C . GLN A 1 68 ? -12.113 16.193 34.010 1.00 60.56 68 GLN A C 1
ATOM 565 O O . GLN A 1 68 ? -12.738 17.119 34.516 1.00 60.56 68 GLN A O 1
ATOM 570 N N . LEU A 1 69 ? -12.010 14.991 34.580 1.00 61.16 69 LEU A N 1
ATOM 571 C CA . LEU A 1 69 ? -12.631 14.602 35.847 1.00 61.16 69 LEU A CA 1
ATOM 572 C C . LEU A 1 69 ? -11.617 14.459 36.995 1.00 61.16 69 LEU A C 1
ATOM 574 O O . LEU A 1 69 ? -12.014 14.063 38.089 1.00 61.16 69 LEU A O 1
ATOM 578 N N . TRP A 1 70 ? -10.342 14.772 36.750 1.00 59.12 70 TRP A N 1
ATOM 579 C CA . TRP A 1 70 ? -9.262 14.846 37.737 1.00 59.12 70 TRP A CA 1
ATOM 580 C C . TRP A 1 70 ? -8.517 16.169 37.593 1.00 59.12 70 TRP A C 1
ATOM 582 O O . TRP A 1 70 ? -8.110 16.475 36.449 1.00 59.12 70 TRP A O 1
#

pLDDT: mean 85.07, std 15.48, range [39.88, 97.5]

Foldseek 3Di:
DPPPDDQDLVVLVVCVVVVVLVVSLVSLVVVCVVCVVPVVSVVVNVVSVVVVVVVVPPDPVVVVVVVVVD